Protein AF-A0A2Z4JA78-F1 (afdb_monomer)

Sequence (107 aa):
MQLRQKVRHAETVDAAVVGYNGTAVRPRHLAVRLPDGRTALSQTLTAPLAAHVAQVLTGAGPARRARTSGGDAYNAVDVDAVVEVLAGTTRHAVVFPVKFLGSATPE

Solvent-accessible surface area (backbone atoms only — not comparable to full-atom values): 6016 Å² total; per-residue (Å²): 138,85,83,82,76,79,78,77,69,59,46,79,43,70,22,40,41,42,28,27,31,82,46,48,76,56,33,42,24,42,30,29,34,40,88,88,68,50,37,34,40,33,45,75,50,52,73,70,57,18,52,60,50,14,66,53,48,62,70,34,63,84,65,43,85,44,62,32,79,85,63,52,72,32,37,31,39,66,51,56,35,33,28,37,24,45,44,38,101,57,82,48,29,44,76,50,74,74,46,75,49,82,74,79,75,83,128

Organism: NCBI:txid2184053

Radius of gyration: 14.65 Å; Cα contacts (8 Å, |Δi|>4): 228; chains: 1; bounding box: 46×43×26 Å

Foldseek 3Di:
DDPPPPPWPWDWFKWFFFFFPDDLQFGQWTFTQGPVRFTATAHGDDRVQRNVRSVQSVPQDAWDWDATPVGHIGTTTDFQKIWTWGDTDDRHIHTDDIDGDDDDDDD

Nearest PDB structures (foldseek):
  9dcn-assembly1_A  TM=5.977E-01  e=2.185E-01  Neisseria gonorrhoeae FA 1090
  6tm5-assembly1_A  TM=4.975E-01  e=6.395E+00  Homo sapiens
  6igb-assembly2_B  TM=3.230E-01  e=7.924E+00  Pseudomonas aeruginosa PAO1

pLDDT: mean 82.6, std 16.15, range [33.34, 97.19]

Mean predicted aligned error: 7.44 Å

Structure (mmCIF, N/CA/C/O backbone):
data_AF-A0A2Z4JA78-F1
#
_entry.id   AF-A0A2Z4JA78-F1
#
loop_
_atom_site.group_PDB
_atom_site.id
_atom_site.type_symbol
_atom_site.label_atom_id
_atom_site.label_alt_id
_atom_site.label_comp_id
_atom_site.label_asym_id
_atom_site.label_entity_id
_atom_site.label_seq_id
_atom_site.pdbx_PDB_ins_code
_atom_site.Cartn_x
_atom_site.Cartn_y
_atom_site.Cartn_z
_atom_site.occupancy
_atom_site.B_iso_or_equiv
_atom_site.auth_seq_id
_atom_site.auth_comp_id
_atom_site.auth_asym_id
_atom_site.auth_atom_id
_atom_site.pdbx_PDB_model_num
ATOM 1 N N . MET A 1 1 ? -35.442 22.657 -7.451 1.00 37.59 1 MET A N 1
ATOM 2 C CA . MET A 1 1 ? -34.016 23.046 -7.398 1.00 37.59 1 MET A CA 1
ATOM 3 C C . MET A 1 1 ? -33.350 22.180 -6.333 1.00 37.59 1 MET A C 1
ATOM 5 O O . MET A 1 1 ? -33.589 22.401 -5.156 1.00 37.59 1 MET A O 1
ATOM 9 N N . GLN A 1 2 ? -32.676 21.093 -6.717 1.00 44.62 2 GLN A N 1
ATOM 10 C CA . GLN A 1 2 ? -32.228 20.071 -5.761 1.00 44.62 2 GLN A CA 1
ATOM 11 C C . GLN A 1 2 ? -30.759 20.307 -5.391 1.00 44.62 2 GLN A C 1
ATOM 13 O O . GLN A 1 2 ? -29.860 20.113 -6.209 1.00 44.62 2 GLN A O 1
ATOM 18 N N . LEU A 1 3 ? -30.524 20.767 -4.160 1.00 52.84 3 LEU A N 1
ATOM 19 C CA . LEU A 1 3 ? -29.193 20.882 -3.567 1.00 52.84 3 LEU A CA 1
ATOM 20 C C . LEU A 1 3 ? -28.646 19.472 -3.323 1.00 52.84 3 LEU A C 1
ATOM 22 O O . LEU A 1 3 ? -29.001 18.802 -2.357 1.00 52.84 3 LEU A O 1
ATOM 26 N N . ARG A 1 4 ? -27.773 19.005 -4.221 1.00 53.22 4 ARG A N 1
ATOM 27 C CA . ARG A 1 4 ? -26.952 17.814 -3.989 1.00 53.22 4 ARG A CA 1
ATOM 28 C C . ARG A 1 4 ? -25.954 18.125 -2.878 1.00 53.22 4 ARG A C 1
ATOM 30 O O . ARG A 1 4 ? -24.841 18.573 -3.152 1.00 53.22 4 ARG A O 1
ATOM 37 N N . GLN A 1 5 ? -26.312 17.828 -1.638 1.00 46.44 5 GLN A N 1
ATOM 38 C CA . GLN A 1 5 ? -25.330 17.751 -0.570 1.00 46.44 5 GLN A CA 1
ATOM 39 C C . GLN A 1 5 ? -24.650 16.381 -0.664 1.00 46.44 5 GLN A C 1
ATOM 41 O O . GLN A 1 5 ? -25.170 15.365 -0.213 1.00 46.44 5 GLN A O 1
ATOM 46 N N . LYS A 1 6 ? -23.487 16.325 -1.323 1.00 53.69 6 LYS A N 1
ATOM 47 C CA . LYS A 1 6 ? -22.599 15.163 -1.208 1.00 53.69 6 LYS A CA 1
ATOM 48 C C . LYS A 1 6 ? -21.952 15.221 0.168 1.00 53.69 6 LYS A C 1
ATOM 50 O O . LYS A 1 6 ? -20.836 15.714 0.297 1.00 53.69 6 LYS A O 1
ATOM 55 N N . VAL A 1 7 ? -22.651 14.737 1.187 1.00 53.94 7 VAL A N 1
ATOM 56 C CA . VAL A 1 7 ? -21.992 14.406 2.448 1.00 53.94 7 VAL A CA 1
ATOM 57 C C . VAL A 1 7 ? -21.105 13.199 2.149 1.00 53.94 7 VAL A C 1
ATOM 59 O O . VAL A 1 7 ? -21.590 12.099 1.889 1.00 53.94 7 VAL A O 1
ATOM 62 N N . ARG A 1 8 ? -19.792 13.427 2.056 1.00 60.44 8 ARG A N 1
ATOM 63 C CA . ARG A 1 8 ? -18.812 12.342 2.024 1.00 60.44 8 ARG A CA 1
ATOM 64 C C . ARG A 1 8 ? -18.667 11.864 3.461 1.00 60.44 8 ARG A C 1
ATOM 66 O O . ARG A 1 8 ? -18.021 12.539 4.250 1.00 60.44 8 ARG A O 1
ATOM 73 N N . HIS A 1 9 ? -19.257 10.719 3.783 1.00 61.19 9 HIS A N 1
ATOM 74 C CA . HIS A 1 9 ? -18.847 9.970 4.965 1.00 61.19 9 HIS A CA 1
ATOM 75 C C . HIS A 1 9 ? -17.500 9.328 4.627 1.00 61.19 9 HIS A C 1
ATOM 77 O O . HIS A 1 9 ? -17.447 8.285 3.975 1.00 61.19 9 HIS A O 1
ATOM 83 N N . ALA A 1 10 ? -16.423 10.066 4.880 1.00 64.69 10 ALA A N 1
ATOM 84 C CA . ALA A 1 10 ? -15.069 9.547 4.816 1.00 64.69 10 ALA A CA 1
ATOM 85 C C . ALA A 1 10 ? -14.620 9.369 6.261 1.00 64.69 10 ALA A C 1
ATOM 87 O O . ALA A 1 10 ? -14.456 10.355 6.977 1.00 64.69 10 ALA A O 1
ATOM 88 N N . GLU A 1 11 ? -14.484 8.120 6.679 1.00 73.88 11 GLU A N 1
ATOM 89 C CA . GLU A 1 11 ? -13.911 7.780 7.971 1.00 73.88 11 GLU A CA 1
ATOM 90 C C . GLU A 1 11 ? -12.431 7.492 7.776 1.00 73.88 11 GLU A C 1
ATOM 92 O O . GLU A 1 11 ? -12.020 6.892 6.776 1.00 73.88 11 GLU A O 1
ATOM 97 N N . THR A 1 12 ? -11.629 7.944 8.730 1.00 84.19 12 THR A N 1
ATOM 98 C CA . THR A 1 12 ? -10.238 7.532 8.802 1.00 84.19 12 THR A CA 1
ATOM 99 C C . THR A 1 12 ? -10.168 6.176 9.484 1.00 84.19 12 THR A C 1
ATOM 101 O O . THR A 1 12 ? -10.638 6.029 10.610 1.00 84.19 12 THR A O 1
ATOM 104 N N . VAL A 1 13 ? -9.601 5.188 8.802 1.00 87.62 13 VAL A N 1
ATOM 105 C CA . VAL A 1 13 ? -9.458 3.821 9.309 1.00 87.62 13 VAL A CA 1
ATOM 106 C C . VAL A 1 13 ? -8.035 3.331 9.086 1.00 87.62 13 VAL A C 1
ATOM 108 O O . VAL A 1 13 ? -7.392 3.705 8.106 1.00 87.62 13 VAL A O 1
ATOM 111 N N . ASP A 1 14 ? -7.547 2.467 9.966 1.00 90.38 14 ASP A N 1
ATOM 112 C CA . ASP A 1 14 ? -6.317 1.721 9.718 1.00 90.38 14 ASP A CA 1
ATOM 113 C C . ASP A 1 14 ? -6.617 0.565 8.740 1.00 90.38 14 ASP A C 1
ATOM 115 O O . ASP A 1 14 ? -7.610 -0.156 8.879 1.00 90.38 14 ASP A O 1
ATOM 119 N N . ALA A 1 15 ? -5.773 0.393 7.724 1.00 91.44 15 ALA A N 1
ATOM 120 C CA . ALA A 1 15 ? -5.914 -0.635 6.698 1.00 91.44 15 ALA A CA 1
ATOM 121 C C . ALA A 1 15 ? -4.587 -1.364 6.469 1.00 91.44 15 ALA A C 1
ATOM 123 O O . ALA A 1 15 ? -3.530 -0.742 6.372 1.00 91.44 15 ALA A O 1
ATOM 124 N N . ALA A 1 16 ? -4.638 -2.688 6.341 1.00 94.12 16 ALA A N 1
ATOM 125 C CA . ALA A 1 16 ? -3.442 -3.492 6.110 1.00 94.12 16 ALA A CA 1
ATOM 126 C C . ALA A 1 16 ? -2.951 -3.323 4.667 1.00 94.12 16 ALA A C 1
ATOM 128 O O . ALA A 1 16 ? -3.741 -3.423 3.725 1.00 94.12 16 ALA A O 1
ATOM 129 N N . VAL A 1 17 ? -1.652 -3.112 4.469 1.00 94.19 17 VAL A N 1
ATOM 130 C CA . VAL A 1 17 ? -1.034 -3.119 3.141 1.00 94.19 17 VAL A CA 1
ATOM 131 C C . VAL A 1 17 ? -0.916 -4.566 2.680 1.00 94.19 17 VAL A C 1
ATOM 133 O O . VAL A 1 17 ? -0.298 -5.390 3.337 1.00 94.19 17 VAL A O 1
ATOM 136 N N . VAL A 1 18 ? -1.511 -4.881 1.532 1.00 95.31 18 VAL A N 1
ATOM 137 C CA . VAL A 1 18 ? -1.491 -6.239 0.957 1.00 95.31 18 VAL A CA 1
ATOM 138 C C . VAL A 1 18 ? -0.803 -6.292 -0.403 1.00 95.31 18 VAL A C 1
ATOM 140 O O . VAL A 1 18 ? -0.726 -7.350 -1.029 1.00 95.31 18 VAL A O 1
ATOM 143 N N . GLY A 1 19 ? -0.337 -5.148 -0.909 1.00 95.94 19 GLY A N 1
ATOM 144 C CA . GLY A 1 19 ? 0.324 -5.066 -2.203 1.00 95.94 19 GLY A CA 1
ATOM 145 C C . GLY A 1 19 ? 0.423 -3.659 -2.772 1.00 95.94 19 GLY A C 1
ATOM 146 O O . GLY A 1 19 ? 0.174 -2.662 -2.094 1.00 95.94 19 GLY A O 1
ATOM 147 N N . TYR A 1 20 ? 0.787 -3.583 -4.049 1.00 96.38 20 TYR A N 1
ATOM 148 C CA . TYR A 1 20 ? 1.024 -2.326 -4.754 1.00 96.38 20 TYR A CA 1
ATOM 149 C C . TYR A 1 20 ? 0.863 -2.453 -6.275 1.00 96.38 20 TYR A C 1
ATOM 151 O O . TYR A 1 20 ? 0.944 -3.543 -6.839 1.00 96.38 20 TYR A O 1
ATOM 159 N N . ASN A 1 21 ? 0.727 -1.312 -6.955 1.00 94.75 21 ASN A N 1
ATOM 160 C CA . ASN A 1 21 ? 0.874 -1.198 -8.412 1.00 94.75 21 ASN A CA 1
ATOM 161 C C . ASN A 1 21 ? 2.199 -0.532 -8.784 1.00 94.75 21 ASN A C 1
ATOM 163 O O . ASN A 1 21 ? 2.705 0.320 -8.054 1.00 94.75 21 ASN A O 1
ATOM 167 N N . GLY A 1 22 ? 2.721 -0.858 -9.968 1.00 90.75 22 GLY A N 1
ATOM 168 C CA . GLY A 1 22 ? 4.056 -0.436 -10.395 1.00 90.75 22 GLY A CA 1
ATOM 169 C C . GLY A 1 22 ? 5.128 -1.397 -9.883 1.00 90.75 22 GLY A C 1
ATOM 170 O O . GLY A 1 22 ? 4.891 -2.602 -9.817 1.00 90.75 22 GLY A O 1
ATOM 171 N N . THR A 1 23 ? 6.302 -0.873 -9.540 1.00 93.12 23 THR A N 1
ATOM 172 C CA . THR A 1 23 ? 7.414 -1.651 -8.970 1.00 93.12 23 THR A CA 1
ATOM 173 C C . THR A 1 23 ? 7.540 -1.379 -7.473 1.00 93.12 23 THR A C 1
ATOM 175 O O . THR A 1 23 ? 7.142 -0.309 -7.018 1.00 93.12 23 THR A O 1
ATOM 178 N N . ALA A 1 24 ? 8.135 -2.305 -6.711 1.00 93.44 24 ALA A N 1
ATOM 179 C CA . ALA A 1 24 ? 8.372 -2.118 -5.273 1.00 93.44 24 ALA A CA 1
ATOM 180 C C . ALA A 1 24 ? 9.193 -0.852 -4.968 1.00 93.44 24 ALA A C 1
ATOM 182 O O . ALA A 1 24 ? 8.917 -0.155 -4.001 1.00 93.44 24 ALA A O 1
ATOM 183 N N . VAL A 1 25 ? 10.151 -0.517 -5.840 1.00 94.81 25 VAL A N 1
ATOM 184 C CA . VAL A 1 25 ? 11.020 0.669 -5.713 1.00 94.81 25 VAL A CA 1
ATOM 185 C C . VAL A 1 25 ? 10.274 1.974 -6.024 1.00 94.81 25 VAL A C 1
ATOM 187 O O . VAL A 1 25 ? 10.670 3.048 -5.578 1.00 94.81 25 VAL A O 1
ATOM 190 N N . ARG A 1 26 ? 9.197 1.913 -6.816 1.00 94.31 26 ARG A N 1
ATOM 191 C CA . ARG A 1 26 ? 8.413 3.092 -7.203 1.00 94.31 26 ARG A CA 1
ATOM 192 C C . ARG A 1 26 ? 6.921 2.755 -7.276 1.00 94.31 26 ARG A C 1
ATOM 194 O O . ARG A 1 26 ? 6.349 2.726 -8.377 1.00 94.31 26 ARG A O 1
ATOM 201 N N . PRO A 1 27 ? 6.288 2.490 -6.120 1.00 95.94 27 PRO A N 1
ATOM 202 C CA . PRO A 1 27 ? 4.883 2.133 -6.071 1.00 95.94 27 PRO A CA 1
ATOM 203 C C . PRO A 1 27 ? 4.038 3.333 -6.496 1.00 95.94 27 PRO A C 1
ATOM 205 O O . PRO A 1 27 ? 4.280 4.469 -6.090 1.00 95.94 27 PRO A O 1
ATOM 208 N N . ARG A 1 28 ? 3.038 3.084 -7.342 1.00 96.06 28 ARG A N 1
ATOM 209 C CA . ARG A 1 28 ? 2.088 4.118 -7.788 1.00 96.06 28 ARG A CA 1
ATOM 210 C C . ARG A 1 28 ? 0.846 4.167 -6.910 1.00 96.06 28 ARG A C 1
ATOM 212 O O . ARG A 1 28 ? 0.346 5.249 -6.630 1.00 96.06 28 ARG A O 1
ATOM 219 N N . HIS A 1 29 ? 0.375 2.997 -6.492 1.00 95.50 29 HIS A N 1
ATOM 220 C CA . HIS A 1 29 ? -0.786 2.800 -5.627 1.00 95.50 29 HIS A CA 1
ATOM 221 C C . HIS A 1 29 ? -0.461 1.687 -4.638 1.00 95.50 29 HIS A C 1
ATOM 223 O O . HIS A 1 29 ? 0.286 0.770 -4.993 1.00 95.50 29 HIS A O 1
ATOM 229 N N . LEU A 1 30 ? -1.058 1.731 -3.453 1.00 95.12 30 LEU A N 1
ATOM 230 C CA . LEU A 1 30 ? -1.101 0.595 -2.537 1.00 95.12 30 LEU A CA 1
ATOM 231 C C . LEU A 1 30 ? -2.407 -0.157 -2.719 1.00 95.12 30 LEU A C 1
ATOM 233 O O . LEU A 1 30 ? -3.461 0.456 -2.859 1.00 95.12 30 LEU A O 1
ATOM 237 N N . ALA A 1 31 ? -2.333 -1.480 -2.693 1.00 95.44 31 ALA A N 1
ATOM 238 C CA . ALA A 1 31 ? -3.487 -2.308 -2.409 1.00 95.44 31 ALA A CA 1
ATOM 239 C C . ALA A 1 31 ? -3.594 -2.435 -0.891 1.00 95.44 31 ALA A C 1
ATOM 241 O O . ALA A 1 31 ? -2.659 -2.897 -0.234 1.00 95.44 31 ALA A O 1
ATOM 242 N N . VAL A 1 32 ? -4.729 -2.014 -0.345 1.00 93.94 32 VAL A N 1
ATOM 243 C CA . VAL A 1 32 ? -5.004 -2.054 1.090 1.00 93.94 32 VAL A CA 1
ATOM 244 C C . VAL A 1 32 ? -6.225 -2.916 1.356 1.00 93.94 32 VAL A C 1
ATOM 246 O O . VAL A 1 32 ? -7.192 -2.881 0.591 1.00 93.94 32 VAL A O 1
ATOM 249 N N . ARG A 1 33 ? -6.185 -3.697 2.431 1.00 93.56 33 ARG A N 1
ATOM 250 C CA . ARG A 1 33 ? -7.339 -4.417 2.960 1.00 93.56 33 ARG A CA 1
ATOM 251 C C . ARG A 1 33 ? -7.960 -3.588 4.077 1.00 93.56 33 ARG A C 1
ATOM 253 O O . ARG A 1 33 ? -7.323 -3.338 5.097 1.00 93.56 33 ARG A O 1
ATOM 260 N N . LEU A 1 34 ? -9.191 -3.152 3.839 1.00 90.38 34 LEU A N 1
ATOM 261 C CA . LEU A 1 34 ? -9.995 -2.392 4.788 1.00 90.38 34 LEU A CA 1
ATOM 262 C C . LEU A 1 34 ? -10.510 -3.308 5.917 1.00 90.38 34 LEU A C 1
ATOM 264 O O . LEU A 1 34 ? -10.545 -4.530 5.732 1.00 90.38 34 LEU A O 1
ATOM 268 N N . PRO A 1 35 ? -10.962 -2.747 7.056 1.00 88.69 35 PRO A N 1
ATOM 269 C CA . PRO A 1 35 ? -11.516 -3.530 8.168 1.00 88.69 35 PRO A CA 1
ATOM 270 C C . PRO A 1 35 ? -12.720 -4.405 7.789 1.00 88.69 35 PRO A C 1
ATOM 272 O O . PRO A 1 35 ? -12.935 -5.456 8.381 1.00 88.69 35 PRO A O 1
ATOM 275 N N . ASP A 1 36 ? -13.479 -4.008 6.764 1.00 86.69 36 ASP A N 1
ATOM 276 C CA . ASP A 1 36 ? -14.598 -4.788 6.217 1.00 86.69 36 ASP A CA 1
ATOM 277 C C . ASP A 1 36 ? -14.162 -5.956 5.305 1.00 86.69 36 ASP A C 1
ATOM 279 O O . ASP A 1 36 ? -14.993 -6.615 4.680 1.00 86.69 36 ASP A O 1
ATOM 283 N N . GLY A 1 37 ? -12.854 -6.203 5.201 1.00 89.31 37 GLY A N 1
ATOM 284 C CA . GLY A 1 37 ? -12.256 -7.277 4.416 1.00 89.31 37 GLY A CA 1
ATOM 285 C C . GLY A 1 37 ? -12.095 -6.965 2.929 1.00 89.31 37 GLY A C 1
ATOM 286 O O . GLY A 1 37 ? -11.411 -7.718 2.230 1.00 89.31 37 GLY A O 1
ATOM 287 N N . ARG A 1 38 ? -12.659 -5.862 2.420 1.00 90.00 38 ARG A N 1
ATOM 288 C CA . ARG A 1 38 ? -12.510 -5.488 1.009 1.00 90.00 38 ARG A CA 1
ATOM 289 C C . ARG A 1 38 ? -11.093 -5.016 0.727 1.00 90.00 38 ARG A C 1
ATOM 291 O O . ARG A 1 38 ? -10.483 -4.297 1.518 1.00 90.00 38 ARG A O 1
ATOM 298 N N . THR A 1 39 ? -10.590 -5.364 -0.454 1.00 92.75 39 THR A N 1
ATOM 299 C CA . THR A 1 39 ? -9.338 -4.802 -0.965 1.00 92.75 39 THR A CA 1
ATOM 300 C C . THR A 1 39 ? -9.644 -3.664 -1.922 1.00 92.75 39 THR A C 1
ATOM 302 O O . THR A 1 39 ? -10.422 -3.839 -2.863 1.00 92.75 39 THR A O 1
ATOM 305 N N . ALA A 1 40 ? -9.001 -2.521 -1.710 1.00 91.56 40 ALA A N 1
ATOM 306 C CA . ALA A 1 40 ? -9.091 -1.350 -2.570 1.00 91.56 40 ALA A CA 1
ATOM 307 C C . ALA A 1 40 ? -7.692 -0.867 -2.961 1.00 91.56 40 ALA A C 1
ATOM 309 O O . ALA A 1 40 ? -6.725 -1.077 -2.228 1.00 91.56 40 ALA A O 1
ATOM 310 N N . LEU A 1 41 ? -7.590 -0.199 -4.110 1.00 93.25 41 LEU A N 1
ATOM 311 C CA . LEU A 1 41 ? -6.392 0.565 -4.435 1.00 93.25 41 LEU A CA 1
ATOM 312 C C . LEU A 1 41 ? -6.458 1.941 -3.780 1.00 93.25 41 LEU A C 1
ATOM 314 O O . LEU A 1 41 ? -7.519 2.560 -3.682 1.00 93.25 41 LEU A O 1
ATOM 318 N N . SER A 1 42 ? -5.309 2.454 -3.370 1.00 92.25 42 SER A N 1
ATOM 319 C CA . SER A 1 42 ? -5.182 3.849 -2.996 1.00 92.25 42 SER A CA 1
ATOM 320 C C . SER A 1 42 ? -5.304 4.755 -4.222 1.00 92.25 42 SER A C 1
ATOM 322 O O . SER A 1 42 ? -5.092 4.346 -5.367 1.00 92.25 42 SER A O 1
ATOM 324 N N . GLN A 1 43 ? -5.535 6.042 -3.987 1.00 91.25 43 GLN A N 1
ATOM 325 C CA . GLN A 1 43 ? -5.168 7.071 -4.950 1.00 91.25 43 GLN A CA 1
ATOM 326 C C . GLN A 1 43 ? -3.661 7.030 -5.226 1.00 91.25 43 GLN A C 1
ATOM 328 O O . GLN A 1 43 ? -2.891 6.375 -4.515 1.00 91.25 43 GLN A O 1
ATOM 333 N N . THR A 1 44 ? -3.249 7.718 -6.286 1.00 93.19 44 THR A N 1
ATOM 334 C CA . THR A 1 44 ? -1.837 7.825 -6.640 1.00 93.19 44 THR A CA 1
ATOM 335 C C . THR A 1 44 ? -1.044 8.375 -5.460 1.00 93.19 44 THR A C 1
ATOM 337 O O . THR A 1 44 ? -1.390 9.418 -4.905 1.00 93.19 44 THR A O 1
ATOM 340 N N . LEU A 1 45 ? 0.023 7.674 -5.088 1.00 91.69 45 LEU A N 1
ATOM 341 C CA . LEU A 1 45 ? 0.922 8.113 -4.031 1.00 91.69 45 LEU A CA 1
ATOM 342 C C . LEU A 1 45 ? 1.673 9.371 -4.473 1.00 91.69 45 LEU A C 1
ATOM 344 O O . LEU A 1 45 ? 2.122 9.486 -5.617 1.00 91.69 45 LEU A O 1
ATOM 348 N N . THR A 1 46 ? 1.858 10.305 -3.544 1.00 92.06 46 THR A N 1
ATOM 349 C CA . THR A 1 46 ? 2.806 11.403 -3.743 1.00 92.06 46 THR A CA 1
ATOM 350 C C . THR A 1 46 ? 4.229 10.846 -3.774 1.00 92.06 46 THR A C 1
ATOM 352 O O . THR A 1 46 ? 4.501 9.789 -3.204 1.00 92.06 46 THR A O 1
ATOM 355 N N . ALA A 1 47 ? 5.163 11.545 -4.423 1.00 92.44 47 ALA A N 1
ATOM 356 C CA . ALA A 1 47 ? 6.546 11.072 -4.516 1.00 92.44 47 ALA A CA 1
ATOM 357 C C . ALA A 1 47 ? 7.206 10.807 -3.141 1.00 92.44 47 ALA A C 1
ATOM 359 O O . ALA A 1 47 ? 7.823 9.750 -3.003 1.00 92.44 47 ALA A O 1
ATOM 360 N N . PRO A 1 48 ? 7.041 11.670 -2.113 1.00 91.44 48 PRO A N 1
ATOM 361 C CA . PRO A 1 48 ? 7.582 11.391 -0.781 1.00 91.44 48 PRO A CA 1
ATOM 362 C C . PRO A 1 48 ? 6.979 10.133 -0.145 1.00 91.44 48 PRO A C 1
ATOM 364 O O . PRO A 1 48 ? 7.707 9.309 0.402 1.00 91.44 48 PRO A O 1
ATOM 367 N N . LEU A 1 49 ? 5.661 9.945 -0.268 1.00 89.88 49 LEU A N 1
ATOM 368 C CA . LEU A 1 49 ? 4.981 8.775 0.285 1.00 89.88 49 LEU A CA 1
ATOM 369 C C . LEU A 1 49 ? 5.381 7.491 -0.454 1.00 89.88 49 LEU A C 1
ATOM 371 O O . LEU A 1 49 ? 5.639 6.473 0.179 1.00 89.88 49 LEU A O 1
ATOM 375 N N . ALA A 1 50 ? 5.503 7.546 -1.781 1.00 94.19 50 ALA A N 1
ATOM 376 C CA . ALA A 1 50 ? 5.979 6.425 -2.584 1.00 94.19 50 ALA A CA 1
ATOM 377 C C . ALA A 1 50 ? 7.408 6.014 -2.199 1.00 94.19 50 ALA A C 1
ATOM 379 O O . ALA A 1 50 ? 7.677 4.823 -2.078 1.00 94.19 50 ALA A O 1
ATOM 380 N N . ALA A 1 51 ? 8.305 6.981 -1.973 1.00 92.94 51 ALA A N 1
ATOM 381 C CA . ALA A 1 51 ? 9.675 6.713 -1.540 1.00 92.94 51 ALA A CA 1
ATOM 382 C C . ALA A 1 51 ? 9.725 6.080 -0.142 1.00 92.94 51 ALA A C 1
ATOM 384 O O . ALA A 1 51 ? 10.476 5.133 0.073 1.00 92.94 51 ALA A O 1
ATOM 385 N N . HIS A 1 52 ? 8.895 6.562 0.786 1.00 91.00 52 HIS A N 1
ATOM 386 C CA . HIS A 1 52 ? 8.799 5.990 2.126 1.00 91.00 52 HIS A CA 1
ATOM 387 C C . HIS A 1 52 ? 8.289 4.542 2.091 1.00 91.00 52 HIS A C 1
ATOM 389 O O . HIS A 1 52 ? 8.897 3.652 2.674 1.00 91.00 52 HIS A O 1
ATOM 395 N N . VAL A 1 53 ? 7.223 4.276 1.330 1.00 91.62 53 VAL A N 1
ATOM 396 C CA . VAL A 1 53 ? 6.662 2.923 1.208 1.00 91.62 53 VAL A CA 1
ATOM 397 C C . VAL A 1 53 ? 7.610 1.974 0.462 1.00 91.62 53 VAL A C 1
ATOM 399 O O . VAL A 1 53 ? 7.684 0.790 0.791 1.00 91.62 53 VAL A O 1
ATOM 402 N N . ALA A 1 54 ? 8.370 2.474 -0.516 1.00 93.31 54 ALA A N 1
ATOM 403 C CA . ALA A 1 54 ? 9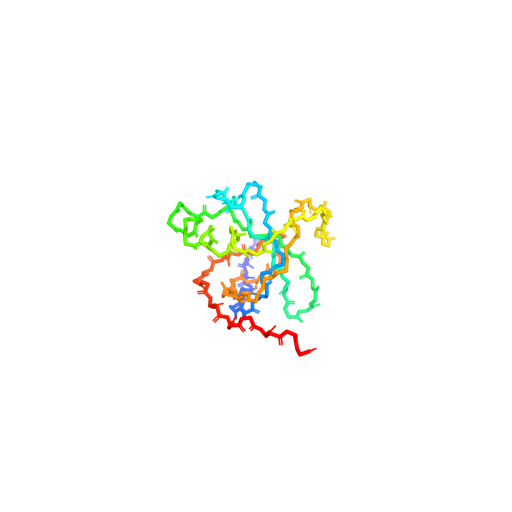.314 1.664 -1.283 1.00 93.31 54 ALA A CA 1
ATOM 404 C C . ALA A 1 54 ? 10.380 0.988 -0.409 1.00 93.31 54 ALA A C 1
ATOM 406 O O . ALA A 1 54 ? 10.781 -0.139 -0.708 1.00 93.31 54 ALA A O 1
ATOM 407 N N . GLN A 1 55 ? 10.801 1.638 0.684 1.00 89.94 55 GLN A N 1
ATOM 408 C CA . GLN A 1 55 ? 11.756 1.068 1.643 1.00 89.94 55 GLN A CA 1
ATOM 409 C C . GLN A 1 55 ? 11.243 -0.246 2.237 1.00 89.94 55 GLN A C 1
ATOM 411 O O . GLN A 1 55 ? 12.017 -1.170 2.464 1.00 89.94 55 GLN A O 1
ATOM 416 N N . VAL A 1 56 ? 9.929 -0.354 2.417 1.00 89.38 56 VAL A N 1
ATOM 417 C CA . VAL A 1 56 ? 9.296 -1.519 3.035 1.00 89.38 56 VAL A CA 1
ATOM 418 C C . VAL A 1 56 ? 8.956 -2.571 1.993 1.00 89.38 56 VAL A C 1
ATOM 420 O O . VAL A 1 56 ? 9.282 -3.743 2.162 1.00 89.38 56 VAL A O 1
ATOM 423 N N . LEU A 1 57 ? 8.380 -2.159 0.863 1.00 91.25 57 LEU A N 1
ATOM 424 C CA . LEU A 1 57 ? 8.013 -3.090 -0.206 1.00 91.25 57 LEU A CA 1
ATOM 425 C C . LEU A 1 57 ? 9.220 -3.810 -0.812 1.00 91.25 57 LEU A C 1
ATOM 427 O O . LEU A 1 57 ? 9.090 -4.949 -1.250 1.00 91.25 57 LEU A O 1
ATOM 431 N N . THR A 1 58 ? 10.384 -3.160 -0.848 1.00 90.88 58 THR A N 1
ATOM 432 C CA . THR A 1 58 ? 11.609 -3.770 -1.388 1.00 90.88 58 THR A CA 1
ATOM 433 C C . THR A 1 58 ? 12.138 -4.891 -0.483 1.00 90.88 58 THR A C 1
ATOM 435 O O . THR A 1 58 ? 12.776 -5.814 -0.981 1.00 90.88 58 THR A O 1
ATOM 438 N N . GLY A 1 59 ? 11.840 -4.853 0.821 1.00 86.62 59 GLY A N 1
ATOM 439 C CA . GLY A 1 59 ? 12.219 -5.896 1.781 1.00 86.62 59 GLY A CA 1
ATOM 440 C C . GLY A 1 59 ? 11.221 -7.054 1.894 1.00 86.62 59 GLY A C 1
ATOM 441 O O . GLY A 1 59 ? 11.559 -8.092 2.447 1.00 86.62 59 GLY A O 1
ATOM 442 N N . ALA A 1 60 ? 10.012 -6.909 1.347 1.00 84.50 60 ALA A N 1
ATOM 443 C CA 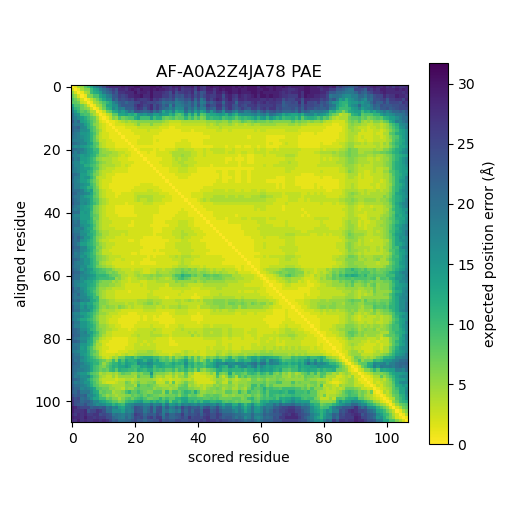. ALA A 1 60 ? 8.886 -7.816 1.586 1.00 84.50 60 ALA A CA 1
ATOM 444 C C . ALA A 1 60 ? 8.871 -9.089 0.698 1.00 84.50 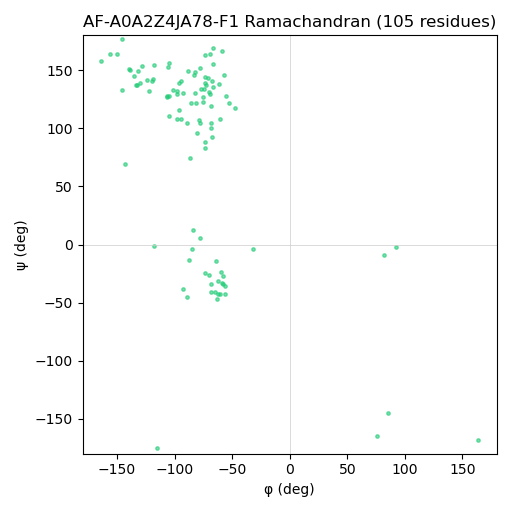60 ALA A C 1
ATOM 446 O O . ALA A 1 60 ? 7.884 -9.819 0.643 1.00 84.50 60 ALA A O 1
ATOM 447 N N . GLY A 1 61 ? 9.974 -9.379 -0.000 1.00 81.56 61 GLY A N 1
ATOM 448 C CA . GLY A 1 61 ? 10.131 -10.604 -0.790 1.00 81.56 61 GLY A CA 1
ATOM 449 C C . GLY A 1 61 ? 9.370 -10.614 -2.131 1.00 81.56 61 GLY A C 1
ATOM 450 O O . GLY A 1 61 ? 8.988 -9.562 -2.656 1.00 81.56 61 GLY A O 1
ATOM 451 N N . PRO A 1 62 ? 9.208 -11.794 -2.763 1.00 86.44 62 PRO A N 1
ATOM 452 C CA . PRO A 1 62 ? 8.640 -11.899 -4.103 1.00 86.44 62 PRO A CA 1
ATOM 453 C C . PRO A 1 62 ? 7.145 -11.568 -4.120 1.00 86.44 62 PRO A C 1
ATOM 455 O O . PRO A 1 62 ? 6.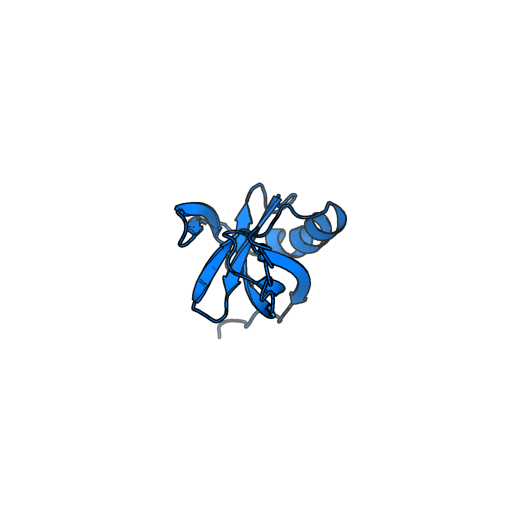351 -12.119 -3.359 1.00 86.44 62 PRO A O 1
ATOM 458 N N . ALA A 1 63 ? 6.744 -10.709 -5.056 1.00 92.81 63 ALA A N 1
ATOM 459 C CA . ALA A 1 63 ? 5.343 -10.369 -5.252 1.00 92.81 63 ALA A CA 1
ATOM 460 C C . ALA A 1 63 ? 4.644 -11.328 -6.229 1.00 92.81 63 ALA A C 1
ATOM 462 O O . ALA A 1 63 ? 5.244 -11.817 -7.189 1.00 92.81 63 ALA A O 1
ATOM 463 N N . ARG A 1 64 ? 3.339 -11.538 -6.031 1.00 94.81 64 ARG A N 1
ATOM 464 C CA . ARG A 1 64 ? 2.471 -12.316 -6.935 1.00 94.81 64 ARG A CA 1
ATOM 465 C C . ARG A 1 64 ? 1.365 -11.446 -7.517 1.00 94.81 64 ARG A C 1
ATOM 467 O O . ARG A 1 64 ? 0.937 -10.485 -6.891 1.00 94.81 64 ARG A O 1
ATOM 474 N N . ARG A 1 65 ? 0.834 -11.791 -8.688 1.00 95.94 65 ARG A N 1
ATOM 475 C CA . ARG A 1 65 ? -0.317 -11.061 -9.248 1.00 95.94 65 ARG A CA 1
ATOM 476 C C . ARG A 1 65 ? -1.600 -11.381 -8.477 1.00 95.94 65 ARG A C 1
ATOM 478 O O . ARG A 1 65 ? -1.872 -12.542 -8.186 1.00 95.94 65 ARG A O 1
ATOM 485 N N . ALA A 1 66 ? -2.402 -10.357 -8.209 1.00 96.12 66 ALA A N 1
ATOM 486 C CA . ALA A 1 66 ? -3.713 -10.450 -7.572 1.00 96.12 66 ALA A CA 1
ATOM 487 C C . ALA A 1 66 ? -4.670 -9.384 -8.138 1.00 96.12 66 ALA A C 1
ATOM 489 O O . ALA A 1 66 ? -4.280 -8.577 -8.989 1.00 96.12 66 ALA A O 1
ATOM 490 N N . ARG A 1 67 ? -5.934 -9.394 -7.693 1.00 94.94 67 ARG A N 1
ATOM 491 C CA . ARG A 1 67 ? -6.929 -8.372 -8.047 1.00 94.94 67 ARG A CA 1
ATOM 492 C C . ARG A 1 67 ? -7.724 -7.910 -6.836 1.00 94.94 67 ARG A C 1
ATOM 494 O O . ARG A 1 67 ? -8.006 -8.708 -5.947 1.00 94.94 67 ARG A O 1
ATOM 501 N N . THR A 1 68 ? -8.074 -6.628 -6.810 1.00 91.00 68 THR A N 1
ATOM 502 C CA . THR A 1 68 ? -8.978 -6.062 -5.805 1.00 91.00 68 THR A CA 1
ATOM 503 C C . THR A 1 68 ? -10.386 -6.633 -5.958 1.00 91.00 68 THR A C 1
ATOM 505 O O . THR A 1 68 ? -10.724 -7.218 -6.991 1.00 91.00 68 THR A O 1
ATOM 508 N N . SER A 1 69 ? -11.256 -6.386 -4.974 1.00 83.69 69 SER A N 1
ATOM 509 C CA . SER A 1 69 ? -12.684 -6.719 -5.086 1.00 83.69 69 SER A CA 1
ATOM 510 C C . SER A 1 69 ? -13.362 -6.008 -6.270 1.00 83.69 69 SER A C 1
ATOM 512 O O . SER A 1 69 ? -14.366 -6.490 -6.783 1.00 83.69 69 SER A O 1
ATOM 514 N N . GLY A 1 70 ? -12.807 -4.874 -6.721 1.00 82.75 70 GLY A N 1
ATOM 515 C CA . GLY A 1 70 ? -13.251 -4.132 -7.905 1.00 82.75 70 GLY A CA 1
ATOM 516 C C . GLY A 1 70 ? -12.661 -4.622 -9.235 1.00 82.75 70 GLY A C 1
ATOM 517 O O . GLY A 1 70 ? -13.045 -4.106 -10.281 1.00 82.75 70 GLY A O 1
ATOM 518 N N . GLY A 1 71 ? -11.755 -5.607 -9.211 1.00 89.50 71 GLY A N 1
ATOM 519 C CA . GLY A 1 71 ? -11.120 -6.190 -10.397 1.00 89.50 71 GLY A CA 1
ATOM 520 C C . GLY A 1 71 ? -9.786 -5.555 -10.810 1.00 89.50 71 GLY A C 1
ATOM 521 O O . GLY A 1 71 ? -9.157 -6.044 -11.753 1.00 89.50 71 GLY A O 1
ATOM 522 N N . ASP A 1 72 ? -9.316 -4.520 -10.109 1.00 91.50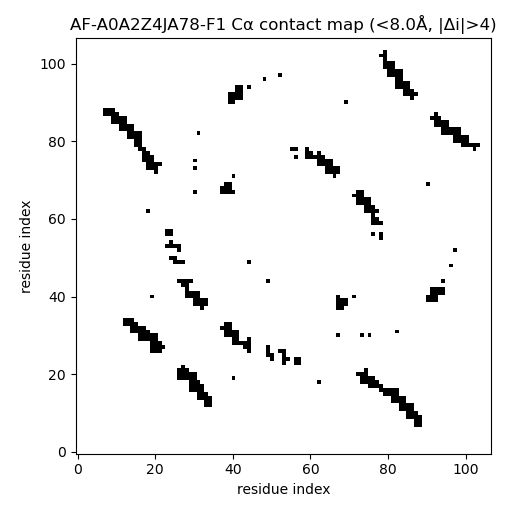 72 ASP A N 1
ATOM 523 C CA . ASP A 1 72 ? -8.044 -3.860 -10.415 1.00 91.50 72 ASP A CA 1
ATOM 524 C C . ASP A 1 72 ? -6.866 -4.776 -10.084 1.00 91.50 72 ASP A C 1
ATOM 526 O O . ASP A 1 72 ? -6.776 -5.320 -8.984 1.00 91.50 72 ASP A O 1
ATOM 530 N N . ALA A 1 73 ? -5.949 -4.952 -11.034 1.00 94.44 73 ALA A N 1
ATOM 531 C CA . ALA A 1 73 ? -4.764 -5.777 -10.829 1.00 94.44 73 ALA A CA 1
ATOM 532 C C . ALA A 1 73 ? -3.746 -5.084 -9.915 1.00 94.44 73 ALA A C 1
ATOM 534 O O . ALA A 1 73 ? -3.550 -3.873 -10.028 1.00 94.44 73 ALA A O 1
ATOM 535 N N . TYR A 1 74 ? -3.070 -5.877 -9.080 1.00 96.50 74 TYR A N 1
ATOM 536 C CA . TYR A 1 74 ? -1.958 -5.440 -8.240 1.00 96.50 74 TYR A CA 1
ATOM 537 C C . TYR A 1 74 ? -0.940 -6.558 -7.982 1.00 96.50 74 TYR A C 1
ATOM 539 O O . TYR A 1 74 ? -1.213 -7.741 -8.206 1.00 96.50 74 TYR A O 1
ATOM 547 N N . ASN A 1 75 ? 0.249 -6.172 -7.523 1.00 97.19 75 ASN A N 1
ATOM 548 C CA . ASN A 1 75 ? 1.288 -7.068 -7.030 1.00 97.19 75 ASN A CA 1
ATOM 549 C C . ASN A 1 75 ? 1.072 -7.278 -5.528 1.00 97.19 75 ASN A C 1
ATOM 551 O O . ASN A 1 75 ? 1.327 -6.374 -4.733 1.00 97.19 75 ASN A O 1
ATOM 555 N N . ALA A 1 76 ? 0.554 -8.442 -5.147 1.00 96.25 76 ALA A N 1
ATOM 556 C CA . ALA A 1 76 ? 0.379 -8.843 -3.762 1.00 96.25 76 ALA A CA 1
AT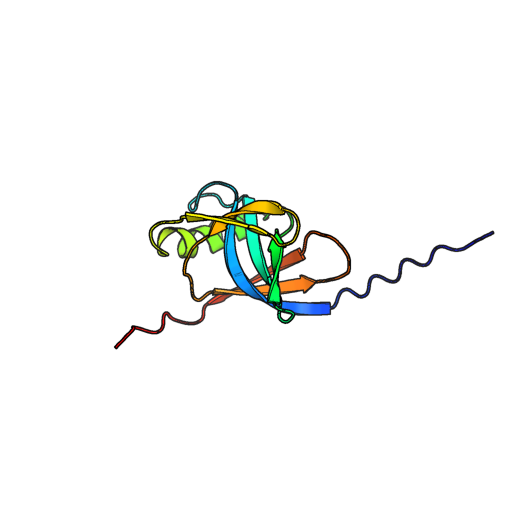OM 557 C C . ALA A 1 76 ? 1.718 -9.203 -3.128 1.00 96.25 76 ALA A C 1
ATOM 559 O O . ALA A 1 76 ? 2.539 -9.888 -3.742 1.00 96.25 76 ALA A O 1
ATOM 560 N N . VAL A 1 77 ? 1.892 -8.769 -1.888 1.00 94.44 77 VAL A N 1
ATOM 561 C CA . VAL A 1 77 ? 3.105 -8.960 -1.100 1.00 94.44 77 VAL A CA 1
ATOM 562 C C . VAL A 1 77 ? 2.712 -9.306 0.329 1.00 94.44 77 VAL A C 1
ATOM 564 O O . VAL A 1 77 ? 1.633 -8.910 0.774 1.00 94.44 77 VAL A O 1
ATOM 567 N N . ASP A 1 78 ? 3.553 -10.073 1.011 1.00 90.69 78 ASP A N 1
ATOM 568 C CA . ASP A 1 78 ? 3.387 -10.340 2.434 1.00 90.69 78 ASP A CA 1
ATOM 569 C C . ASP A 1 78 ? 4.230 -9.331 3.215 1.00 90.69 78 ASP A C 1
ATOM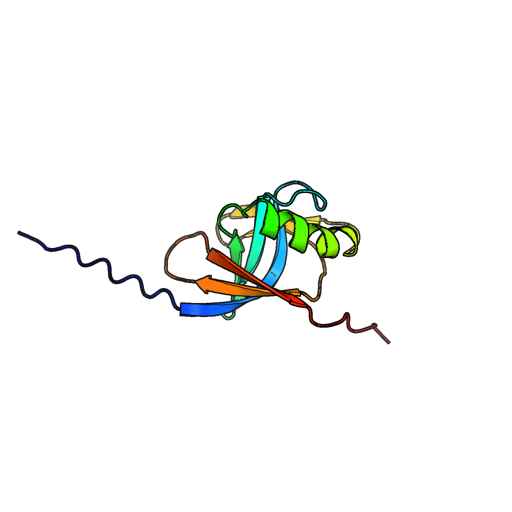 571 O O . ASP A 1 78 ? 5.457 -9.332 3.132 1.00 90.69 78 ASP A O 1
ATOM 575 N N . VAL A 1 79 ? 3.563 -8.384 3.866 1.00 89.31 79 VAL A N 1
ATOM 576 C CA . VAL A 1 79 ? 4.205 -7.292 4.591 1.00 89.31 79 VAL A CA 1
ATOM 577 C C . VAL A 1 79 ? 3.370 -6.955 5.812 1.00 89.31 79 VAL A C 1
ATOM 579 O O . VAL A 1 79 ? 2.158 -6.763 5.708 1.00 89.31 79 VAL A O 1
ATOM 582 N N . ASP A 1 80 ? 4.026 -6.826 6.960 1.00 89.19 80 ASP A N 1
ATOM 583 C CA . ASP A 1 80 ? 3.376 -6.349 8.175 1.00 89.19 80 ASP A CA 1
ATOM 584 C C . ASP A 1 80 ? 3.413 -4.812 8.225 1.00 89.19 80 ASP A C 1
ATOM 586 O O . ASP A 1 80 ? 4.233 -4.162 8.873 1.00 89.19 80 ASP A O 1
ATOM 590 N N . ALA A 1 81 ? 2.570 -4.199 7.399 1.00 90.06 81 ALA A N 1
ATOM 591 C CA . ALA A 1 81 ? 2.445 -2.752 7.323 1.00 90.06 81 ALA A CA 1
ATOM 592 C C . ALA A 1 81 ? 0.976 -2.347 7.332 1.00 90.06 81 ALA A C 1
ATOM 594 O O . ALA A 1 81 ? 0.140 -2.914 6.627 1.00 90.06 81 ALA A O 1
ATOM 595 N N . VAL A 1 82 ? 0.675 -1.307 8.096 1.00 90.88 82 VAL A N 1
ATOM 596 C CA . VAL A 1 82 ? -0.650 -0.711 8.221 1.00 90.88 82 VAL A CA 1
ATOM 597 C C . VAL A 1 82 ? -0.567 0.731 7.750 1.00 90.88 82 VAL A C 1
ATOM 599 O O . VAL A 1 82 ? 0.418 1.426 7.966 1.00 90.88 82 VAL A O 1
ATOM 602 N N . VAL A 1 83 ? -1.598 1.210 7.076 1.00 90.56 83 VAL A N 1
ATOM 603 C CA . VAL A 1 83 ? -1.707 2.608 6.673 1.00 90.56 83 VAL A CA 1
ATOM 604 C C . VAL A 1 83 ? -2.989 3.199 7.199 1.00 90.56 83 VAL A C 1
ATOM 606 O O . VAL A 1 83 ? -4.039 2.562 7.168 1.00 90.56 83 VAL A O 1
ATOM 609 N N . GLU A 1 84 ? -2.906 4.449 7.620 1.00 89.56 84 GLU A N 1
ATOM 610 C CA . GLU A 1 84 ? -4.093 5.237 7.886 1.00 89.56 84 GLU A CA 1
ATOM 611 C C . GLU A 1 84 ? -4.705 5.669 6.550 1.00 89.56 84 GLU A C 1
ATOM 613 O O . GLU A 1 84 ? -4.015 6.221 5.689 1.00 89.56 84 GLU A O 1
ATOM 618 N N . VAL A 1 85 ? -5.992 5.399 6.338 1.00 87.38 85 VAL A N 1
ATOM 619 C CA . VAL A 1 85 ? -6.677 5.742 5.091 1.00 87.38 85 VAL A CA 1
ATOM 620 C C . VAL A 1 85 ? -7.981 6.472 5.346 1.00 87.38 85 VAL A C 1
ATOM 622 O O . VAL A 1 85 ? -8.766 6.077 6.201 1.00 87.38 85 VAL A O 1
ATOM 625 N N . LEU A 1 86 ? -8.261 7.501 4.544 1.00 87.19 86 LEU A N 1
ATOM 626 C CA . LEU A 1 86 ? -9.627 8.003 4.412 1.00 87.19 86 LEU A CA 1
ATOM 627 C C . LEU A 1 86 ? -10.382 7.060 3.476 1.00 87.19 86 LEU A C 1
ATOM 629 O O . LEU A 1 86 ? -10.157 7.056 2.256 1.00 87.19 86 LEU A O 1
ATOM 633 N N . ALA A 1 87 ? -11.277 6.270 4.062 1.00 74.88 87 ALA A N 1
ATOM 634 C CA . ALA A 1 87 ? -12.167 5.360 3.366 1.00 74.88 87 ALA A CA 1
ATOM 635 C C . ALA A 1 87 ? -13.601 5.911 3.385 1.00 74.88 87 ALA A C 1
ATOM 637 O O . ALA A 1 87 ? -14.169 6.254 4.415 1.00 74.88 87 ALA A O 1
ATOM 638 N N . GLY A 1 88 ? -14.201 6.004 2.204 1.00 70.50 88 GLY A N 1
ATOM 639 C CA . GLY A 1 88 ? -15.590 6.399 1.977 1.00 70.50 88 GLY A CA 1
ATOM 640 C C . GLY A 1 88 ? -15.964 5.992 0.556 1.00 70.50 88 GLY A C 1
ATOM 641 O O . GLY A 1 88 ? -15.054 5.800 -0.240 1.00 70.50 88 GLY A O 1
ATOM 642 N N . THR A 1 89 ? -17.263 5.833 0.265 1.00 61.19 89 THR A N 1
ATOM 643 C CA . THR A 1 89 ? -17.948 5.164 -0.889 1.00 61.19 89 THR A CA 1
ATOM 644 C C . THR A 1 89 ? -17.322 5.132 -2.310 1.00 61.19 89 THR A C 1
ATOM 646 O O . THR A 1 89 ? -17.885 4.521 -3.216 1.00 61.19 89 THR A O 1
ATOM 6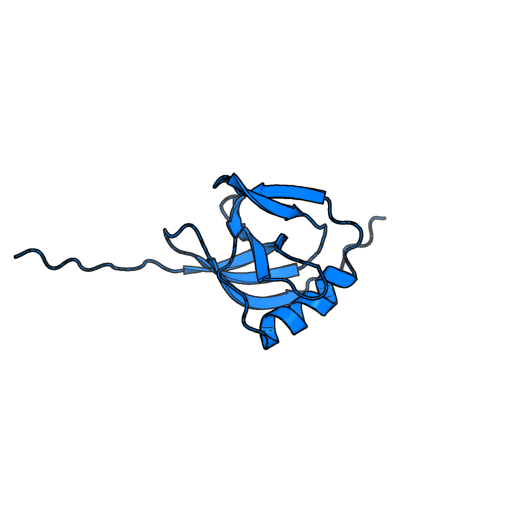49 N N . THR A 1 90 ? -16.182 5.761 -2.563 1.00 63.47 90 THR A N 1
ATOM 650 C CA . THR A 1 90 ? -15.367 5.662 -3.773 1.00 63.47 90 THR A CA 1
ATOM 651 C C . THR A 1 90 ? -14.509 4.393 -3.845 1.00 63.47 90 THR A C 1
ATOM 653 O O . THR A 1 90 ? -14.054 3.863 -2.839 1.00 63.47 90 THR A O 1
ATOM 656 N N . ARG A 1 91 ? -14.220 3.953 -5.080 1.00 68.44 91 ARG A N 1
ATOM 657 C CA . ARG A 1 91 ? -13.382 2.779 -5.407 1.00 68.44 91 ARG A CA 1
ATOM 658 C C . ARG A 1 91 ? -11.911 2.898 -4.975 1.00 68.44 91 ARG A C 1
ATOM 660 O O . ARG A 1 91 ? -11.217 1.888 -4.962 1.00 68.44 91 ARG A O 1
ATOM 667 N N . HIS A 1 92 ? -11.452 4.107 -4.635 1.00 80.25 92 HIS A N 1
ATOM 668 C CA . HIS A 1 92 ? -10.074 4.375 -4.224 1.00 80.25 92 HIS A CA 1
ATOM 669 C C . HIS A 1 92 ? -10.006 4.996 -2.828 1.00 80.25 92 HIS A C 1
ATOM 671 O O . HIS A 1 92 ? -10.694 5.986 -2.570 1.00 80.25 92 HIS A O 1
ATOM 677 N N . ALA A 1 93 ? -9.137 4.461 -1.971 1.00 78.94 93 ALA A N 1
ATOM 678 C CA . ALA A 1 93 ? -8.839 5.026 -0.654 1.00 78.94 93 ALA A CA 1
ATOM 679 C C . ALA A 1 93 ? -7.804 6.161 -0.765 1.00 78.94 93 ALA A C 1
ATOM 681 O O . ALA A 1 93 ? -6.930 6.120 -1.630 1.00 78.94 93 ALA A O 1
ATOM 682 N N . VAL A 1 94 ? -7.855 7.180 0.092 1.00 81.50 94 VAL A N 1
ATOM 683 C CA . VAL A 1 94 ? -6.723 8.121 0.228 1.00 81.50 94 VAL A CA 1
ATOM 684 C C . VAL A 1 94 ? -5.834 7.613 1.347 1.00 81.50 94 VAL A C 1
ATOM 686 O O . VAL A 1 94 ? -6.347 7.325 2.419 1.00 81.50 94 VAL A O 1
ATOM 689 N N . VAL A 1 95 ? -4.530 7.513 1.105 1.00 80.62 95 VAL A N 1
ATOM 690 C CA . VAL A 1 95 ? -3.565 6.997 2.082 1.00 80.62 95 VAL A CA 1
ATOM 691 C C . VAL A 1 95 ? -2.818 8.147 2.751 1.00 80.62 95 VAL A C 1
ATOM 693 O O . VAL A 1 95 ? -2.315 9.046 2.076 1.00 80.62 95 VAL A O 1
ATOM 696 N N . PHE A 1 96 ? -2.741 8.071 4.072 1.00 74.44 96 PHE A N 1
ATOM 697 C CA . PHE A 1 96 ? -1.975 8.911 4.987 1.00 74.44 96 PHE A CA 1
ATOM 698 C C . PHE A 1 96 ? -0.909 8.025 5.673 1.00 74.44 96 PHE A C 1
ATOM 700 O O . PHE A 1 96 ? -0.684 6.909 5.197 1.00 74.44 96 PHE A O 1
ATOM 707 N N . PRO A 1 97 ? -0.122 8.517 6.651 1.00 75.75 97 PRO A N 1
ATOM 708 C CA . PRO A 1 97 ? 1.183 7.941 6.946 1.00 75.75 97 PRO A CA 1
ATOM 709 C C . PRO A 1 97 ? 1.114 6.448 7.296 1.00 75.75 97 PRO A C 1
ATOM 711 O O . PRO A 1 97 ? 0.151 5.949 7.880 1.00 75.75 97 PRO A O 1
ATOM 714 N N . VAL A 1 98 ? 2.165 5.740 6.891 1.00 79.75 98 VAL A N 1
ATOM 715 C CA . VAL A 1 98 ? 2.315 4.295 7.068 1.00 79.75 98 VAL A CA 1
ATOM 716 C C . VAL A 1 98 ? 2.837 4.023 8.476 1.00 79.75 98 VAL A C 1
ATOM 718 O O . VAL A 1 98 ? 3.818 4.631 8.899 1.00 79.75 98 VAL A O 1
ATOM 721 N N . LYS A 1 99 ? 2.191 3.105 9.193 1.00 77.50 99 LYS A N 1
ATOM 722 C CA . LYS A 1 99 ? 2.639 2.532 10.463 1.00 77.50 9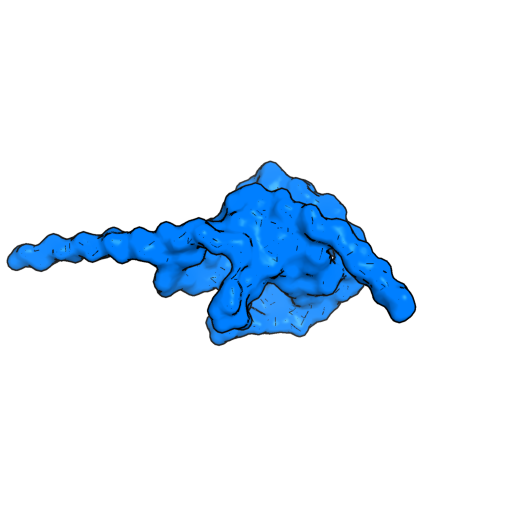9 LYS A CA 1
ATOM 723 C C . LYS A 1 99 ? 3.143 1.114 10.200 1.00 77.50 99 LYS A C 1
ATOM 725 O O . LYS A 1 99 ? 2.442 0.297 9.609 1.00 77.50 99 LYS A O 1
ATOM 730 N N . PHE A 1 100 ? 4.349 0.806 10.651 1.00 69.12 100 PHE A N 1
ATOM 731 C CA . PHE A 1 100 ? 4.913 -0.537 10.522 1.00 69.12 100 PHE A CA 1
ATOM 732 C C . PHE A 1 100 ? 4.718 -1.300 11.821 1.00 69.12 100 PHE A C 1
ATOM 734 O O . PHE A 1 100 ? 5.013 -0.774 12.896 1.00 69.12 100 PHE A O 1
ATOM 741 N N . LEU A 1 101 ? 4.232 -2.529 11.708 1.00 66.00 101 LEU A N 1
ATOM 742 C CA . LEU A 1 101 ? 4.219 -3.488 12.800 1.00 66.00 101 LEU A CA 1
ATOM 743 C C . LEU A 1 101 ? 5.317 -4.504 12.457 1.00 66.00 101 LEU A C 1
ATOM 745 O O . LEU A 1 101 ? 5.468 -4.907 11.310 1.00 66.00 101 LEU A O 1
ATOM 749 N N . GLY A 1 102 ? 6.238 -4.752 13.386 1.00 53.12 102 GLY A N 1
ATOM 750 C CA . GLY A 1 102 ? 7.416 -5.573 13.099 1.00 53.12 102 GLY A CA 1
ATOM 751 C C . GLY A 1 102 ? 7.018 -6.995 12.700 1.00 53.12 102 GLY A C 1
ATOM 752 O O . GLY A 1 102 ? 6.152 -7.578 13.340 1.00 53.12 102 GLY A O 1
ATOM 753 N N . SER A 1 103 ? 7.685 -7.557 11.685 1.00 48.88 103 SER A N 1
ATOM 754 C CA . SER A 1 103 ? 7.450 -8.918 11.192 1.00 48.88 103 SER A CA 1
ATOM 755 C C . SER A 1 103 ? 7.386 -9.930 12.337 1.00 48.88 103 SER A C 1
ATOM 757 O O . SER A 1 103 ? 8.390 -10.138 13.024 1.00 48.88 103 SER A O 1
ATOM 759 N N . ALA A 1 104 ? 6.240 -10.590 12.511 1.00 41.03 104 ALA A N 1
ATOM 760 C CA . ALA A 1 104 ? 6.186 -11.813 13.295 1.00 41.03 104 ALA A CA 1
ATOM 761 C C . ALA A 1 104 ? 7.102 -12.835 12.616 1.00 41.03 104 ALA A C 1
ATOM 763 O O . ALA A 1 104 ? 6.810 -13.329 11.526 1.00 41.03 104 ALA A O 1
ATOM 764 N N . THR A 1 105 ? 8.243 -13.107 13.241 1.00 33.34 105 THR A N 1
ATOM 765 C CA . THR A 1 105 ? 9.050 -14.285 12.946 1.00 33.34 105 THR A CA 1
ATOM 766 C C . THR A 1 105 ? 8.119 -15.494 13.055 1.00 33.34 105 THR A C 1
ATOM 768 O O . THR A 1 105 ? 7.506 -15.658 14.112 1.00 33.34 105 THR A O 1
ATOM 771 N N . PRO A 1 106 ? 7.942 -16.316 12.010 1.00 44.88 106 PRO A N 1
ATOM 772 C CA . PRO A 1 106 ? 7.299 -17.601 12.213 1.00 44.88 106 PRO A CA 1
ATOM 773 C C . PRO A 1 106 ? 8.270 -18.453 13.043 1.00 44.88 106 PRO A C 1
ATOM 775 O O . PRO A 1 106 ? 9.415 -18.642 12.626 1.00 44.88 106 PRO A O 1
ATOM 778 N N . GLU A 1 107 ? 7.846 -18.876 14.237 1.00 39.09 107 GLU A N 1
ATOM 779 C CA . GLU A 1 107 ? 8.483 -19.997 14.948 1.00 39.09 107 GLU A CA 1
ATOM 780 C C . GLU A 1 107 ? 8.348 -21.297 14.147 1.00 39.09 107 GLU A C 1
ATOM 782 O O . GLU A 1 107 ? 7.281 -21.504 13.517 1.00 39.09 107 GLU A O 1
#

Secondary structure (DSSP, 8-state):
----------EEEEEEEEEEEEETTEEEEEEEE-TTS-EEEESPPPHHHHHHHHHHHTTS---EEEE-TT--EEEE----EEEEEEE-SSSEEEEEEEEE-------